Protein AF-T1L611-F1 (afdb_monomer_lite)

Structure (mmCIF, N/CA/C/O backbone):
data_AF-T1L611-F1
#
_entry.id   AF-T1L611-F1
#
loop_
_atom_site.group_PDB
_atom_site.id
_atom_site.type_symbol
_atom_site.label_atom_id
_atom_site.label_alt_id
_atom_site.label_comp_id
_atom_site.label_asym_id
_atom_site.label_entity_id
_atom_site.label_seq_id
_atom_site.pdbx_PDB_ins_code
_atom_site.Cartn_x
_atom_site.Cartn_y
_atom_site.Cartn_z
_atom_site.occupancy
_atom_site.B_iso_or_equiv
_atom_site.auth_seq_id
_atom_site.auth_comp_id
_atom_site.auth_asym_id
_atom_site.auth_atom_id
_atom_site.pdbx_PDB_model_num
ATOM 1 N N . MET A 1 1 ? -2.482 -13.312 30.978 1.00 55.44 1 MET A N 1
ATOM 2 C CA . MET A 1 1 ? -3.336 -12.129 30.716 1.00 55.44 1 MET A CA 1
ATOM 3 C C . MET A 1 1 ? -2.518 -10.868 30.400 1.00 55.44 1 MET A C 1
ATOM 5 O O . MET A 1 1 ? -2.995 -10.053 29.625 1.00 55.44 1 MET A O 1
ATOM 9 N N . GLU A 1 2 ? -1.284 -10.720 30.909 1.00 58.09 2 GLU A N 1
ATOM 10 C CA . GLU A 1 2 ? -0.402 -9.582 30.565 1.00 58.09 2 GLU A CA 1
ATOM 11 C C . GLU A 1 2 ? 0.248 -9.664 29.174 1.00 58.09 2 GLU A C 1
ATOM 13 O O . GLU A 1 2 ? 0.339 -8.652 28.487 1.00 58.09 2 GLU A O 1
ATOM 18 N N . SER A 1 3 ? 0.615 -10.866 28.717 1.00 65.62 3 SER A N 1
ATOM 19 C CA . SER A 1 3 ? 1.220 -11.079 27.390 1.00 65.62 3 SER A CA 1
ATOM 20 C C . SER A 1 3 ? 0.345 -10.549 26.240 1.00 65.62 3 SER A C 1
ATOM 22 O O . SER A 1 3 ? 0.853 -9.866 25.355 1.00 65.62 3 SER A O 1
ATOM 24 N N . ASN A 1 4 ? -0.980 -10.732 26.312 1.00 69.06 4 ASN A N 1
ATOM 25 C CA . ASN A 1 4 ? -1.902 -10.209 25.297 1.00 69.06 4 ASN A CA 1
ATOM 26 C C . ASN A 1 4 ? -1.992 -8.676 25.316 1.00 69.06 4 ASN A C 1
ATOM 28 O O . ASN A 1 4 ? -2.135 -8.063 24.265 1.00 69.06 4 ASN A O 1
ATOM 32 N N . LYS A 1 5 ? -1.896 -8.036 26.492 1.00 67.75 5 LYS A N 1
ATOM 33 C CA . LYS A 1 5 ? -1.923 -6.566 26.591 1.00 67.75 5 LYS A CA 1
ATOM 34 C C . LYS A 1 5 ? -0.657 -5.941 26.005 1.00 67.75 5 LYS A C 1
ATOM 36 O O . LYS A 1 5 ? -0.756 -4.927 25.321 1.00 67.75 5 LYS A O 1
ATOM 41 N N . ALA A 1 6 ? 0.504 -6.553 26.245 1.00 70.19 6 ALA A N 1
ATOM 42 C CA . ALA A 1 6 ? 1.767 -6.114 25.656 1.00 70.19 6 ALA A CA 1
ATOM 43 C C . ALA A 1 6 ? 1.735 -6.233 24.123 1.00 70.19 6 ALA A C 1
ATOM 45 O O . ALA A 1 6 ? 1.995 -5.254 23.431 1.00 70.19 6 ALA A O 1
ATOM 46 N N . GLN A 1 7 ? 1.283 -7.379 23.606 1.00 78.31 7 GLN A N 1
ATOM 47 C CA . GLN A 1 7 ? 1.170 -7.621 22.166 1.00 78.31 7 GLN A CA 1
ATOM 48 C C . GLN A 1 7 ? 0.209 -6.643 21.473 1.00 78.31 7 GLN A C 1
ATOM 50 O O . GLN A 1 7 ? 0.523 -6.120 20.407 1.00 78.31 7 GLN A O 1
ATOM 55 N N . ILE A 1 8 ? -0.943 -6.349 22.086 1.00 80.19 8 ILE A N 1
ATOM 56 C CA . ILE A 1 8 ? -1.899 -5.362 21.559 1.00 80.19 8 ILE A CA 1
ATOM 57 C C . ILE A 1 8 ? -1.283 -3.956 21.538 1.00 80.19 8 ILE A C 1
ATOM 59 O O . ILE A 1 8 ? -1.440 -3.226 20.562 1.00 80.19 8 ILE A O 1
ATOM 63 N N . ASN A 1 9 ? -0.556 -3.575 22.590 1.00 83.88 9 ASN A N 1
ATOM 64 C CA . ASN A 1 9 ? 0.114 -2.277 22.649 1.00 83.88 9 ASN A CA 1
ATOM 65 C C . ASN A 1 9 ? 1.194 -2.140 21.563 1.00 83.88 9 ASN A C 1
ATOM 67 O O . ASN A 1 9 ? 1.316 -1.088 20.941 1.00 83.88 9 ASN A O 1
ATOM 71 N N . ASP A 1 10 ? 1.950 -3.204 21.296 1.00 86.62 10 ASP A N 1
ATOM 72 C CA . ASP A 1 10 ? 2.977 -3.198 20.251 1.00 86.62 10 ASP A CA 1
ATOM 73 C C . ASP A 1 10 ? 2.370 -3.065 18.847 1.00 86.62 10 ASP A C 1
ATOM 75 O O . ASP A 1 10 ? 2.890 -2.305 18.029 1.00 86.62 10 ASP A O 1
ATOM 79 N N . VAL A 1 11 ? 1.219 -3.702 18.596 1.00 87.38 11 VAL A N 1
ATOM 80 C CA . VAL A 1 11 ? 0.444 -3.526 17.355 1.00 87.38 11 VAL A CA 1
ATOM 81 C C . VAL A 1 11 ? 0.001 -2.072 17.187 1.00 87.38 11 VAL A C 1
ATOM 83 O O . VAL A 1 11 ? 0.229 -1.487 16.130 1.00 87.38 11 VAL A O 1
ATOM 86 N N . TYR A 1 12 ? -0.567 -1.449 18.224 1.00 88.94 12 TYR A N 1
ATOM 87 C CA . TYR A 1 12 ? -0.990 -0.047 18.138 1.00 88.94 12 TYR A CA 1
ATOM 88 C C . TYR A 1 12 ? 0.182 0.927 17.972 1.00 88.94 12 TYR A C 1
ATOM 90 O O . TYR A 1 12 ? 0.054 1.912 17.248 1.00 88.94 12 TYR A O 1
ATOM 98 N N . LYS A 1 13 ? 1.342 0.648 18.579 1.00 88.94 13 LYS A N 1
ATOM 99 C CA . LYS A 1 13 ? 2.560 1.445 18.361 1.00 88.94 13 LYS A CA 1
ATOM 100 C C . LYS A 1 13 ? 3.070 1.336 16.931 1.00 88.94 13 LYS A C 1
ATOM 102 O O . LYS A 1 13 ? 3.464 2.345 16.356 1.00 88.94 13 LYS A O 1
ATOM 107 N N . ALA A 1 14 ? 3.097 0.130 16.368 1.00 86.00 14 ALA A N 1
ATOM 108 C CA . ALA A 1 14 ? 3.488 -0.071 14.977 1.00 86.00 14 ALA A CA 1
ATOM 109 C C . ALA A 1 14 ? 2.505 0.630 14.029 1.00 86.00 14 ALA A C 1
ATOM 111 O O . ALA A 1 14 ? 2.936 1.358 13.142 1.00 86.00 14 ALA A O 1
ATOM 112 N N . TYR A 1 15 ? 1.204 0.521 14.296 1.00 89.31 15 TYR A N 1
ATOM 113 C CA . TYR A 1 15 ? 0.165 1.233 13.558 1.00 89.31 15 TYR A CA 1
ATOM 114 C C . TYR A 1 15 ? 0.375 2.753 13.595 1.00 89.31 15 TYR A C 1
ATOM 116 O O . TYR A 1 15 ? 0.421 3.382 12.542 1.00 89.31 15 TYR A O 1
ATOM 124 N N . ALA A 1 16 ? 0.588 3.330 14.782 1.00 87.12 16 ALA A N 1
ATOM 125 C CA . ALA A 1 16 ? 0.853 4.760 14.928 1.00 87.12 16 ALA A CA 1
ATOM 126 C C . ALA A 1 16 ? 2.086 5.199 14.120 1.00 87.12 16 ALA A C 1
ATOM 128 O O . ALA A 1 16 ? 2.018 6.172 13.380 1.00 87.12 16 ALA A O 1
ATOM 129 N N . ARG A 1 17 ? 3.183 4.430 14.176 1.00 88.25 17 ARG A N 1
ATOM 130 C CA . ARG A 1 17 ? 4.403 4.716 13.400 1.00 88.25 17 ARG A CA 1
ATOM 131 C C . ARG A 1 17 ? 4.174 4.690 11.889 1.00 88.25 17 ARG A C 1
ATOM 133 O O . ARG A 1 17 ? 4.740 5.524 11.185 1.00 88.25 17 ARG A O 1
ATOM 140 N N . ILE A 1 18 ? 3.383 3.738 11.393 1.00 87.25 18 ILE A N 1
ATOM 141 C CA . ILE A 1 18 ? 3.050 3.648 9.966 1.00 87.25 18 ILE A CA 1
ATOM 142 C C . ILE A 1 18 ? 2.220 4.871 9.555 1.00 87.25 18 ILE A C 1
ATOM 144 O O . ILE A 1 18 ? 2.552 5.531 8.572 1.00 87.25 18 ILE A O 1
ATOM 148 N N . VAL A 1 19 ? 1.191 5.219 10.334 1.00 86.94 19 VAL A N 1
ATOM 149 C CA . VAL A 1 19 ? 0.340 6.391 10.068 1.00 86.94 19 VAL A CA 1
ATOM 150 C C . VAL A 1 19 ? 1.141 7.695 10.101 1.00 86.94 19 VAL A C 1
ATOM 152 O O . VAL A 1 19 ? 0.992 8.518 9.197 1.00 86.94 19 VAL A O 1
ATOM 155 N N . ASP A 1 20 ? 2.030 7.870 11.080 1.00 86.25 20 ASP A N 1
ATOM 156 C CA . ASP A 1 20 ? 2.917 9.038 11.162 1.00 86.25 20 ASP A CA 1
ATOM 157 C C . ASP A 1 20 ? 3.825 9.128 9.926 1.00 86.25 20 ASP A C 1
ATOM 159 O O . ASP A 1 20 ? 3.963 10.191 9.319 1.00 86.25 20 ASP A O 1
ATOM 163 N N . SER A 1 21 ? 4.397 7.997 9.500 1.00 83.25 21 SER A N 1
ATOM 164 C CA . SER A 1 21 ? 5.255 7.933 8.310 1.00 83.25 21 SER A CA 1
ATOM 165 C C . SER A 1 21 ? 4.487 8.310 7.040 1.00 83.25 21 SER A C 1
ATOM 167 O O . SER A 1 21 ? 4.987 9.077 6.218 1.00 83.25 21 SER A O 1
ATOM 169 N N . MET A 1 22 ? 3.248 7.831 6.895 1.00 83.19 22 MET A N 1
ATOM 170 C CA . MET A 1 22 ? 2.365 8.224 5.795 1.00 83.19 22 MET A CA 1
ATOM 171 C C . MET A 1 22 ? 2.063 9.726 5.801 1.00 83.19 22 MET A C 1
ATOM 173 O O . MET A 1 22 ? 2.085 10.366 4.748 1.00 83.19 22 MET A O 1
ATOM 177 N N . PHE A 1 23 ? 1.793 10.301 6.975 1.00 84.12 23 PHE A N 1
ATOM 178 C CA . PHE A 1 23 ? 1.518 11.730 7.106 1.00 84.12 23 PHE A CA 1
ATOM 179 C C . PHE A 1 23 ? 2.724 12.586 6.703 1.00 84.12 23 PHE A C 1
ATOM 181 O O . PHE A 1 23 ? 2.567 13.570 5.973 1.00 84.12 23 PHE A O 1
ATOM 188 N N . GLU A 1 24 ? 3.932 12.192 7.111 1.00 82.00 24 GLU A N 1
ATOM 189 C CA . GLU A 1 24 ? 5.160 12.879 6.705 1.00 82.00 24 GLU A CA 1
ATOM 190 C C . GLU A 1 24 ? 5.400 12.775 5.193 1.00 82.00 24 GLU A C 1
ATOM 192 O O . GLU A 1 24 ? 5.671 13.794 4.554 1.00 82.00 24 GLU A O 1
ATOM 197 N N . VAL A 1 25 ? 5.206 11.596 4.587 1.00 75.31 25 VAL A N 1
ATOM 198 C CA . VAL A 1 25 ? 5.301 11.429 3.124 1.00 75.31 25 VAL A CA 1
ATOM 199 C C . VAL A 1 25 ? 4.313 12.349 2.404 1.00 75.31 25 VAL A C 1
ATOM 201 O O . VAL A 1 25 ? 4.712 13.101 1.517 1.00 75.31 25 VAL A O 1
ATOM 204 N N . TYR A 1 26 ? 3.044 12.371 2.819 1.00 79.94 26 TYR A N 1
ATOM 205 C CA . TYR A 1 26 ? 2.032 13.263 2.242 1.00 79.94 26 TYR A CA 1
ATOM 206 C C . TYR A 1 26 ? 2.418 14.737 2.324 1.00 79.94 26 TYR A C 1
ATOM 208 O O . TYR A 1 26 ? 2.268 15.494 1.361 1.00 79.94 26 TYR A O 1
ATOM 216 N N . LYS A 1 27 ? 2.912 15.159 3.490 1.00 79.94 27 LYS A N 1
ATOM 217 C CA . LYS A 1 27 ? 3.331 16.536 3.732 1.00 79.94 27 LYS A CA 1
ATOM 218 C C . LYS A 1 27 ? 4.497 16.918 2.828 1.00 79.94 27 LYS A C 1
ATOM 220 O O . LYS A 1 27 ? 4.446 17.982 2.213 1.00 79.94 27 LYS A O 1
ATOM 225 N N . VAL A 1 28 ? 5.504 16.052 2.705 1.00 75.19 28 VAL A N 1
ATOM 226 C CA . VAL A 1 28 ? 6.629 16.251 1.781 1.00 75.19 28 VAL A CA 1
ATOM 227 C C . VAL A 1 28 ? 6.119 16.378 0.348 1.00 75.19 28 VAL A C 1
ATOM 229 O O . VAL A 1 28 ? 6.429 17.374 -0.301 1.00 75.19 28 VAL A O 1
ATOM 232 N N . GLN A 1 29 ? 5.274 15.451 -0.113 1.00 71.69 29 GLN A N 1
ATOM 233 C CA . GLN A 1 29 ? 4.718 15.465 -1.471 1.00 71.69 29 GLN A CA 1
ATOM 234 C C . GLN A 1 29 ? 3.936 16.750 -1.778 1.00 71.69 29 GLN A C 1
ATOM 236 O O . GLN A 1 29 ? 4.088 17.341 -2.849 1.00 71.69 29 GLN A O 1
ATOM 241 N N . LYS A 1 30 ? 3.132 17.239 -0.825 1.00 71.88 30 LYS A N 1
ATOM 242 C CA . LYS A 1 30 ? 2.413 18.513 -0.972 1.00 71.88 30 LYS A CA 1
ATOM 243 C C . LYS A 1 30 ? 3.331 19.728 -1.024 1.00 71.88 30 LYS A C 1
ATOM 245 O O . LYS A 1 30 ? 3.042 20.659 -1.770 1.00 71.88 30 LYS A O 1
ATOM 250 N N . VAL A 1 31 ? 4.389 19.748 -0.214 1.00 69.81 31 VAL A N 1
ATOM 251 C CA . VAL A 1 31 ? 5.331 20.876 -0.151 1.00 69.81 31 VAL A CA 1
ATOM 252 C C . VAL A 1 31 ? 6.197 20.942 -1.406 1.00 69.81 31 VAL A C 1
ATOM 254 O O . VAL A 1 31 ? 6.466 22.033 -1.901 1.00 69.81 31 VAL A O 1
ATOM 257 N N . THR A 1 32 ? 6.632 19.795 -1.927 1.00 63.25 32 THR A N 1
ATOM 258 C CA . THR A 1 32 ? 7.536 19.740 -3.083 1.00 63.25 32 THR A CA 1
ATOM 259 C C . THR A 1 32 ? 6.795 19.709 -4.418 1.00 63.25 32 THR A C 1
ATOM 261 O O . THR A 1 32 ? 7.398 20.006 -5.445 1.00 63.25 32 THR A O 1
ATOM 264 N N . GLY A 1 33 ? 5.503 19.359 -4.431 1.00 57.97 33 GLY A N 1
ATOM 265 C CA . GLY A 1 33 ? 4.776 19.063 -5.668 1.00 57.97 33 GLY A CA 1
ATOM 266 C C . GLY A 1 33 ? 5.296 17.806 -6.379 1.00 57.97 33 GLY A C 1
ATOM 267 O O . GLY A 1 3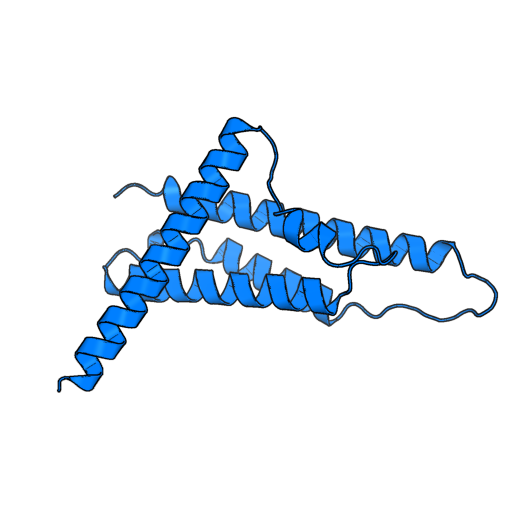3 ? 4.965 17.589 -7.543 1.00 57.97 33 GLY A O 1
ATOM 268 N N . VAL A 1 34 ? 6.121 16.997 -5.702 1.00 54.16 34 VAL A N 1
ATOM 269 C CA . VAL A 1 34 ? 6.769 15.794 -6.236 1.00 54.16 34 VAL A CA 1
ATOM 270 C C . VAL A 1 34 ? 6.171 14.575 -5.534 1.00 54.16 34 VAL A C 1
ATOM 272 O O . VAL A 1 34 ? 6.211 14.505 -4.308 1.00 54.16 34 VAL A O 1
ATOM 275 N N . GLY A 1 35 ? 5.634 13.616 -6.297 1.00 52.94 35 GLY A N 1
ATOM 276 C CA . GLY A 1 35 ? 5.318 12.271 -5.799 1.00 52.94 35 GLY A CA 1
ATOM 277 C C . GLY A 1 35 ? 6.611 11.618 -5.317 1.00 52.94 35 GLY A C 1
ATOM 278 O O . GLY A 1 35 ? 7.542 11.414 -6.094 1.00 52.94 35 GLY A O 1
ATOM 279 N N . TYR A 1 36 ? 6.760 11.484 -4.002 1.00 52.66 36 TYR A N 1
ATOM 280 C CA . TYR A 1 36 ? 8.040 11.158 -3.391 1.00 52.66 36 TYR A CA 1
ATOM 281 C C . TYR A 1 36 ? 8.140 9.650 -3.185 1.00 52.66 36 TYR A C 1
ATOM 283 O O . TYR A 1 36 ? 7.713 9.134 -2.152 1.00 52.66 36 TYR A O 1
ATOM 291 N N . ILE A 1 37 ? 8.794 8.976 -4.132 1.00 51.69 37 ILE A N 1
ATOM 292 C CA . ILE A 1 37 ? 9.566 7.772 -3.828 1.00 51.69 37 ILE A CA 1
ATOM 293 C C . ILE A 1 37 ? 10.801 8.244 -3.068 1.00 51.69 37 ILE A C 1
ATOM 295 O O . ILE A 1 37 ? 11.552 9.086 -3.560 1.00 51.69 37 ILE A O 1
ATOM 299 N N . ASN A 1 38 ? 11.017 7.701 -1.871 1.00 42.09 38 ASN A N 1
ATOM 300 C CA . ASN A 1 38 ? 12.230 7.945 -1.110 1.00 42.09 38 ASN A CA 1
ATOM 301 C C . ASN A 1 38 ? 13.461 7.510 -1.923 1.00 42.09 38 ASN A C 1
ATOM 303 O O . ASN A 1 38 ? 13.798 6.327 -2.006 1.00 42.09 38 ASN A O 1
ATOM 307 N N . THR A 1 39 ? 14.135 8.489 -2.527 1.00 43.09 39 THR A N 1
ATOM 308 C CA . THR A 1 39 ? 15.353 8.298 -3.313 1.00 43.09 39 THR A CA 1
ATOM 309 C C . THR A 1 39 ? 16.534 7.808 -2.487 1.00 43.09 39 THR A C 1
ATOM 311 O O . THR A 1 39 ? 17.515 7.359 -3.072 1.00 43.09 39 THR A O 1
ATOM 314 N N . ASP A 1 40 ? 16.457 7.818 -1.154 1.0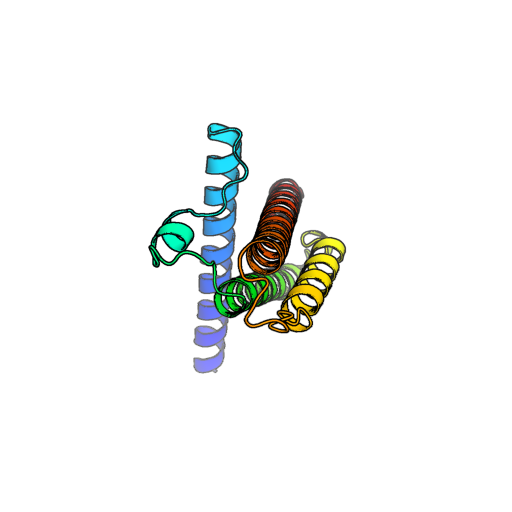0 36.72 40 ASP A N 1
ATOM 315 C CA . ASP A 1 40 ? 17.516 7.239 -0.328 1.00 36.72 40 ASP A CA 1
ATOM 316 C C . ASP A 1 40 ? 17.575 5.714 -0.469 1.00 36.72 40 ASP A C 1
ATOM 318 O O . ASP A 1 40 ? 18.663 5.162 -0.361 1.00 36.72 40 ASP A O 1
ATOM 322 N N . TYR A 1 41 ? 16.470 5.042 -0.832 1.00 39.88 41 TYR A N 1
ATOM 323 C CA . TYR A 1 41 ? 16.494 3.638 -1.279 1.00 39.88 41 TYR A CA 1
ATOM 324 C C . TYR A 1 41 ? 16.956 3.485 -2.737 1.00 39.88 41 TYR A C 1
ATOM 326 O O . TYR A 1 41 ? 17.588 2.487 -3.074 1.00 39.88 41 TYR A O 1
ATOM 334 N N . LEU A 1 42 ? 16.716 4.488 -3.591 1.00 41.31 42 LEU A N 1
ATOM 335 C CA . LEU A 1 42 ? 17.231 4.526 -4.971 1.00 41.31 42 LEU A CA 1
ATOM 336 C C . LEU A 1 42 ? 18.755 4.755 -5.020 1.00 41.31 42 LEU A C 1
ATOM 338 O O . LEU A 1 42 ? 19.398 4.387 -6.000 1.00 41.31 42 LEU A O 1
ATOM 342 N N . ASN A 1 43 ? 19.340 5.316 -3.957 1.00 34.53 43 ASN A N 1
ATOM 343 C CA . ASN A 1 43 ? 20.778 5.557 -3.827 1.00 34.53 43 ASN A CA 1
ATOM 344 C C . ASN A 1 43 ? 21.559 4.407 -3.165 1.00 34.53 43 ASN A C 1
ATOM 346 O O . ASN A 1 43 ? 22.789 4.472 -3.137 1.00 34.53 43 ASN A O 1
ATOM 350 N N . VAL A 1 44 ? 20.910 3.348 -2.650 1.00 37.34 44 VAL A N 1
ATOM 351 C CA . VAL A 1 44 ? 21.633 2.255 -1.958 1.00 37.34 44 VAL A CA 1
ATOM 352 C C . VAL A 1 44 ? 22.481 1.419 -2.915 1.00 37.34 44 VAL A C 1
ATOM 354 O O . VAL A 1 44 ? 23.455 0.808 -2.488 1.00 37.34 44 VAL A O 1
ATOM 357 N N . ASN A 1 45 ? 22.210 1.442 -4.219 1.00 35.50 45 ASN A N 1
ATOM 358 C CA . ASN A 1 45 ? 23.045 0.743 -5.182 1.00 35.50 45 ASN A CA 1
ATOM 359 C C . ASN A 1 45 ? 23.257 1.613 -6.418 1.00 35.50 45 ASN A C 1
ATOM 361 O O . ASN A 1 45 ? 22.397 1.679 -7.288 1.00 35.50 45 ASN A O 1
ATOM 365 N N . GLY A 1 46 ? 24.455 2.190 -6.559 1.00 39.38 46 GLY A N 1
ATOM 366 C CA . GLY A 1 46 ? 24.986 2.704 -7.831 1.00 39.38 46 GLY A CA 1
ATOM 367 C C . GLY A 1 46 ? 25.197 1.602 -8.885 1.00 39.38 46 GLY A C 1
ATOM 368 O O . GLY A 1 46 ? 26.220 1.577 -9.562 1.00 39.38 46 GLY A O 1
ATOM 369 N N . ARG A 1 47 ? 24.269 0.642 -8.972 1.00 45.19 47 ARG A N 1
ATOM 370 C CA . ARG A 1 47 ? 24.205 -0.428 -9.963 1.00 45.19 47 ARG A CA 1
ATOM 371 C C . ARG A 1 47 ? 23.245 0.008 -11.062 1.00 45.19 47 ARG A C 1
ATOM 373 O O . ARG A 1 47 ? 22.143 0.465 -10.786 1.00 45.19 47 ARG A O 1
ATOM 380 N N . ASP A 1 48 ? 23.642 -0.214 -12.307 1.00 45.09 48 ASP A N 1
ATOM 381 C CA . ASP A 1 48 ? 22.925 0.154 -13.537 1.00 45.09 48 ASP A CA 1
ATOM 382 C C . ASP A 1 48 ? 21.528 -0.487 -13.739 1.00 45.09 48 ASP A C 1
ATOM 384 O O . ASP A 1 48 ? 20.943 -0.391 -14.822 1.00 45.09 48 ASP A O 1
ATOM 388 N N . SER A 1 49 ? 20.956 -1.129 -12.719 1.00 49.34 49 SER A N 1
ATOM 389 C CA . SER A 1 49 ? 19.632 -1.746 -12.761 1.00 49.34 49 SER A CA 1
ATOM 390 C C . SER A 1 49 ? 19.023 -1.819 -11.361 1.00 49.34 49 SER A C 1
ATOM 392 O O . SER A 1 49 ? 19.607 -2.450 -10.478 1.00 49.34 49 SER A O 1
ATOM 394 N N . PHE A 1 50 ? 17.831 -1.246 -11.182 1.00 56.62 50 PHE A N 1
ATOM 395 C CA . PHE A 1 50 ? 16.998 -1.493 -10.005 1.00 56.62 50 PHE A CA 1
ATOM 396 C C . PHE A 1 50 ? 16.637 -2.991 -9.963 1.00 56.62 50 PHE A C 1
ATOM 398 O O . PHE A 1 50 ? 16.071 -3.493 -10.943 1.00 56.62 50 PHE A O 1
ATOM 405 N N . PRO A 1 51 ? 16.993 -3.759 -8.918 1.00 71.50 51 PRO A N 1
ATOM 406 C CA . PRO A 1 51 ? 16.705 -5.187 -8.894 1.00 71.50 51 PRO A CA 1
ATOM 407 C C . PRO A 1 51 ? 15.200 -5.398 -8.718 1.00 71.50 51 PRO A C 1
ATOM 409 O O . PRO A 1 51 ? 14.608 -4.905 -7.763 1.00 71.50 51 PRO A O 1
ATOM 412 N N . ARG A 1 52 ? 14.571 -6.182 -9.604 1.00 77.75 52 ARG A N 1
ATOM 413 C CA . ARG A 1 52 ? 13.159 -6.613 -9.489 1.00 77.75 52 ARG A CA 1
ATOM 414 C C . ARG A 1 52 ? 12.815 -7.100 -8.074 1.00 77.75 52 ARG A C 1
ATOM 416 O O . ARG A 1 52 ? 11.714 -6.877 -7.598 1.00 77.75 52 ARG A O 1
ATOM 423 N N . GLU A 1 53 ? 13.757 -7.767 -7.413 1.00 78.69 53 GLU A N 1
ATOM 424 C CA . GLU A 1 53 ? 13.626 -8.259 -6.037 1.00 78.69 53 GLU A CA 1
ATOM 425 C C . GLU A 1 53 ? 13.450 -7.138 -5.007 1.00 78.69 53 GLU A C 1
ATOM 427 O O . GLU A 1 53 ? 12.636 -7.282 -4.100 1.00 78.69 53 GLU A O 1
ATOM 432 N N . GLU A 1 54 ? 14.157 -6.017 -5.165 1.00 77.12 54 GLU A N 1
ATOM 433 C CA . GLU A 1 54 ? 13.998 -4.845 -4.298 1.00 77.12 54 GLU A CA 1
ATOM 434 C C . GLU A 1 54 ? 12.631 -4.191 -4.533 1.00 77.12 54 GLU A C 1
ATOM 436 O O . GLU A 1 54 ? 11.911 -3.927 -3.571 1.00 77.12 54 GLU A O 1
ATOM 441 N N . LEU A 1 55 ? 12.217 -4.034 -5.801 1.00 79.06 55 LEU A N 1
ATOM 442 C CA . LEU A 1 55 ? 10.874 -3.545 -6.138 1.00 79.06 55 LEU A CA 1
ATOM 443 C C . LEU A 1 55 ? 9.783 -4.423 -5.522 1.00 79.06 55 LEU A C 1
ATOM 445 O O . LEU A 1 55 ? 8.839 -3.928 -4.911 1.00 79.06 55 LEU A O 1
ATOM 449 N N . GLN A 1 56 ? 9.929 -5.735 -5.681 1.00 85.56 56 GLN A N 1
ATOM 450 C CA . GLN A 1 56 ? 8.998 -6.722 -5.161 1.00 85.56 56 GLN A CA 1
ATOM 451 C C . GLN A 1 56 ? 8.888 -6.623 -3.636 1.00 85.56 56 GLN A C 1
ATOM 453 O O . GLN A 1 56 ? 7.781 -6.551 -3.108 1.00 85.56 56 GLN A O 1
ATOM 458 N N . ALA A 1 57 ? 10.027 -6.571 -2.938 1.00 83.69 57 ALA A N 1
ATOM 459 C CA . ALA A 1 57 ? 10.065 -6.448 -1.486 1.00 83.69 57 ALA A CA 1
ATOM 460 C C . ALA A 1 57 ? 9.417 -5.142 -1.003 1.00 83.69 57 ALA A C 1
ATOM 462 O O . ALA A 1 57 ? 8.701 -5.155 -0.003 1.00 83.69 57 ALA A O 1
ATOM 463 N N . MET A 1 58 ? 9.617 -4.035 -1.726 1.00 84.00 58 MET A N 1
ATOM 464 C CA . MET A 1 58 ? 8.959 -2.763 -1.423 1.00 84.00 58 MET A CA 1
ATOM 465 C C . MET A 1 58 ? 7.440 -2.859 -1.561 1.00 84.00 58 MET A C 1
ATOM 467 O O . MET A 1 58 ? 6.724 -2.471 -0.639 1.00 84.00 58 MET A O 1
ATOM 471 N N . ILE A 1 59 ? 6.939 -3.385 -2.685 1.00 87.31 59 ILE A N 1
ATOM 472 C CA . ILE A 1 59 ? 5.492 -3.524 -2.907 1.00 87.31 59 ILE A CA 1
ATOM 473 C C . ILE A 1 59 ? 4.877 -4.409 -1.815 1.00 87.31 59 ILE A C 1
ATOM 475 O O . ILE A 1 59 ? 3.860 -4.042 -1.227 1.00 87.31 59 ILE A O 1
ATOM 479 N N . ASP A 1 60 ? 5.511 -5.542 -1.503 1.00 87.88 60 ASP A N 1
ATOM 480 C CA . ASP A 1 60 ? 5.012 -6.483 -0.498 1.00 87.88 60 ASP A CA 1
ATOM 481 C C . ASP A 1 60 ? 5.019 -5.875 0.919 1.00 87.88 60 ASP A C 1
ATOM 483 O O . ASP A 1 60 ? 4.066 -6.080 1.675 1.00 87.88 60 ASP A O 1
ATOM 487 N N . ALA A 1 61 ? 6.036 -5.075 1.268 1.00 87.31 61 ALA A N 1
ATOM 488 C CA . ALA A 1 61 ? 6.085 -4.348 2.538 1.00 87.31 61 ALA A CA 1
ATOM 489 C C . ALA A 1 61 ? 4.939 -3.330 2.658 1.00 87.31 61 ALA A C 1
ATOM 491 O O . ALA A 1 61 ? 4.216 -3.339 3.654 1.00 87.31 61 ALA A O 1
ATOM 492 N N . TYR A 1 62 ? 4.709 -2.520 1.619 1.00 86.94 62 TYR A N 1
ATOM 493 C CA . TYR A 1 62 ? 3.612 -1.548 1.616 1.00 86.94 62 TYR A CA 1
ATOM 494 C C . TYR A 1 62 ? 2.233 -2.210 1.692 1.00 86.94 62 TYR A C 1
ATOM 496 O O . TYR A 1 62 ? 1.363 -1.723 2.413 1.00 86.94 62 TYR A O 1
ATOM 504 N N . ILE A 1 63 ? 2.021 -3.332 0.993 1.00 90.00 63 ILE A N 1
ATOM 505 C CA . ILE A 1 63 ? 0.779 -4.110 1.124 1.00 90.00 63 ILE A CA 1
ATOM 506 C C . ILE A 1 63 ? 0.585 -4.543 2.582 1.00 90.00 63 ILE A C 1
ATOM 508 O O . ILE A 1 63 ? -0.505 -4.370 3.129 1.00 90.00 63 ILE A O 1
ATOM 512 N N . GLY A 1 64 ? 1.639 -5.061 3.221 1.00 88.69 64 GLY A N 1
ATOM 513 C CA . GLY A 1 64 ? 1.604 -5.474 4.624 1.00 88.69 64 GLY A CA 1
ATOM 514 C C . GLY A 1 64 ? 1.235 -4.334 5.577 1.00 88.69 64 GLY A C 1
ATOM 515 O O . GLY A 1 64 ? 0.357 -4.508 6.428 1.00 88.69 64 GLY A O 1
ATOM 516 N N . ASP A 1 65 ? 1.845 -3.162 5.399 1.00 89.38 65 ASP A N 1
ATOM 517 C CA . ASP A 1 65 ? 1.563 -1.972 6.207 1.00 89.38 65 ASP A CA 1
ATOM 518 C C . ASP A 1 65 ? 0.105 -1.513 6.049 1.00 89.38 65 ASP A C 1
ATOM 520 O O . ASP A 1 65 ? -0.588 -1.282 7.044 1.00 89.38 65 ASP A O 1
ATOM 524 N N . ILE A 1 66 ? -0.414 -1.454 4.818 1.00 89.56 66 ILE A N 1
ATOM 525 C CA . ILE A 1 66 ? -1.805 -1.047 4.559 1.00 89.56 66 ILE A CA 1
ATOM 526 C C . ILE A 1 66 ? -2.800 -2.064 5.134 1.00 89.56 66 ILE A C 1
ATOM 528 O O . ILE A 1 66 ? -3.809 -1.686 5.735 1.00 89.56 66 ILE A O 1
ATOM 532 N N . GLU A 1 67 ? -2.526 -3.363 5.009 1.00 91.75 67 GLU A N 1
ATOM 533 C CA . GLU A 1 67 ? -3.362 -4.404 5.618 1.00 91.75 67 GLU A CA 1
ATOM 534 C C . GLU A 1 67 ? -3.337 -4.344 7.153 1.00 91.75 67 GLU A C 1
ATOM 536 O O . GLU A 1 67 ? -4.347 -4.630 7.807 1.00 91.75 67 GLU A O 1
ATOM 541 N N . MET A 1 68 ? -2.208 -3.950 7.748 1.00 90.56 68 MET A N 1
ATOM 542 C CA . MET A 1 68 ? -2.113 -3.707 9.185 1.00 90.56 68 MET A CA 1
ATOM 543 C C . MET A 1 68 ? -2.966 -2.506 9.606 1.00 90.56 68 MET A C 1
ATOM 545 O O . MET A 1 68 ? -3.758 -2.633 10.544 1.00 90.56 68 MET A O 1
ATOM 549 N N . ILE A 1 69 ? -2.868 -1.383 8.887 1.00 90.69 69 ILE A N 1
ATOM 550 C CA . ILE A 1 69 ? -3.741 -0.215 9.083 1.00 90.69 69 ILE A CA 1
ATOM 551 C C . ILE A 1 69 ? -5.205 -0.644 9.009 1.00 90.69 69 ILE A C 1
ATOM 553 O O . ILE A 1 69 ? -5.968 -0.363 9.931 1.00 90.69 69 ILE A O 1
ATOM 557 N N . ARG A 1 70 ? -5.590 -1.402 7.973 1.00 91.81 70 ARG A N 1
ATOM 558 C CA . ARG A 1 70 ? -6.960 -1.909 7.799 1.00 91.81 70 ARG A CA 1
ATOM 559 C C . ARG A 1 70 ? -7.449 -2.669 9.025 1.00 91.81 70 ARG A C 1
ATOM 561 O O . ARG A 1 70 ? -8.555 -2.414 9.494 1.00 91.81 70 ARG A O 1
ATOM 568 N N . LYS A 1 71 ? -6.651 -3.604 9.547 1.00 91.12 71 LYS A N 1
ATOM 569 C CA . LYS A 1 71 ? -7.022 -4.397 10.734 1.00 91.12 71 LYS A CA 1
ATOM 570 C C . LYS A 1 71 ? -7.247 -3.508 11.958 1.00 91.12 71 LYS A C 1
ATOM 572 O O . LYS A 1 71 ? -8.209 -3.731 12.699 1.00 91.12 71 LYS A O 1
ATOM 577 N N . CYS A 1 72 ? -6.397 -2.502 12.156 1.00 90.56 72 CYS A N 1
ATOM 578 C CA . CYS A 1 72 ? -6.545 -1.540 13.245 1.00 90.56 72 CYS A CA 1
ATOM 579 C C . CYS A 1 72 ? -7.797 -0.671 13.069 1.00 90.56 72 CYS A C 1
ATOM 581 O O . CYS A 1 72 ? -8.612 -0.608 13.982 1.00 90.56 72 CYS A O 1
ATOM 583 N N . GLU A 1 73 ? -8.011 -0.080 11.894 1.00 91.12 73 GLU A N 1
ATOM 584 C CA . GLU A 1 73 ? -9.177 0.769 11.607 1.00 91.12 73 GLU A CA 1
ATOM 585 C C . GLU A 1 73 ? -10.503 0.012 11.738 1.00 91.12 73 GLU A C 1
ATOM 587 O O . GLU A 1 73 ? -11.453 0.516 12.332 1.00 91.12 73 GLU A O 1
ATOM 592 N N . VAL A 1 74 ? -10.562 -1.242 11.275 1.00 90.12 74 VAL A N 1
ATOM 593 C CA . VAL A 1 74 ? -11.726 -2.121 11.490 1.00 90.12 74 VAL A CA 1
ATOM 594 C C . VAL A 1 74 ? -11.981 -2.330 12.984 1.00 90.12 74 VAL A C 1
ATOM 596 O O . VAL A 1 74 ? -13.125 -2.250 13.426 1.00 90.12 74 VAL A O 1
ATOM 599 N N . SER A 1 75 ? -10.925 -2.555 13.772 1.00 88.25 75 SER A N 1
ATOM 600 C CA . SER A 1 75 ? -11.032 -2.736 15.228 1.00 88.25 75 SER A CA 1
ATOM 601 C C . SER A 1 75 ? -11.476 -1.460 15.953 1.00 88.25 75 SER A C 1
ATOM 603 O O . SER A 1 75 ? -12.083 -1.543 17.019 1.00 88.25 75 SER A O 1
ATOM 605 N N . LEU A 1 76 ? -11.196 -0.292 15.370 1.00 88.19 76 LEU A N 1
ATOM 606 C CA . LEU A 1 76 ? -11.615 1.022 15.863 1.00 88.19 76 LEU A CA 1
ATOM 607 C C . LEU A 1 76 ? -13.011 1.440 15.362 1.00 88.19 76 LEU A C 1
ATOM 609 O O . LEU A 1 76 ? -13.526 2.464 15.800 1.00 88.19 76 LEU A O 1
ATOM 613 N N . GLY A 1 77 ? -13.651 0.64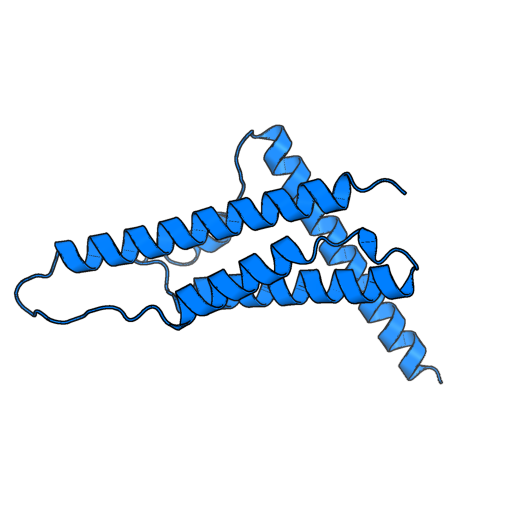9 14.492 1.00 88.94 77 GLY A N 1
ATOM 614 C CA . GLY A 1 77 ? -14.989 0.936 13.961 1.00 88.94 77 GLY A CA 1
ATOM 615 C C . GLY A 1 77 ? -15.003 1.829 12.717 1.00 88.94 77 GLY A C 1
ATOM 616 O O . GLY A 1 77 ? -16.046 2.384 12.377 1.00 88.94 77 GLY A O 1
ATOM 617 N N . HIS A 1 78 ? -13.874 1.950 12.018 1.00 89.44 78 HIS A N 1
ATOM 618 C CA . HIS A 1 78 ? -13.714 2.781 10.823 1.00 89.44 78 HIS A CA 1
ATOM 619 C C . HIS A 1 78 ? -13.271 1.969 9.591 1.00 89.44 78 HIS A C 1
ATOM 621 O O . HIS A 1 78 ? -12.266 2.298 8.956 1.00 89.44 78 HIS A O 1
ATOM 627 N N . PRO A 1 79 ? -13.998 0.900 9.210 1.00 86.19 79 PRO A N 1
ATOM 628 C CA . PRO A 1 79 ? -13.598 0.047 8.094 1.00 86.19 79 PRO A CA 1
ATOM 629 C C . PRO A 1 79 ? -13.466 0.830 6.782 1.00 86.19 79 PRO A C 1
ATOM 631 O O . PRO A 1 79 ? -12.608 0.504 5.977 1.00 86.19 79 PRO A O 1
ATOM 634 N N . ASP A 1 80 ? -14.246 1.882 6.559 1.00 87.19 80 ASP A N 1
ATOM 635 C CA . ASP A 1 80 ? -14.286 2.577 5.266 1.00 87.19 80 ASP A CA 1
ATOM 636 C C . ASP A 1 80 ? -13.118 3.555 5.039 1.00 87.19 80 ASP A C 1
ATOM 638 O O . ASP A 1 80 ? -12.994 4.121 3.956 1.00 87.19 80 ASP A O 1
ATOM 642 N N . ARG A 1 81 ? -12.227 3.743 6.026 1.00 85.56 81 ARG A N 1
ATOM 643 C CA . ARG A 1 81 ? -11.068 4.651 5.897 1.00 85.56 81 ARG A CA 1
ATOM 644 C C . ARG A 1 81 ? -9.971 4.120 4.979 1.00 85.56 81 ARG A C 1
ATOM 646 O O . ARG A 1 81 ? -9.201 4.902 4.432 1.00 85.56 81 ARG A O 1
ATOM 653 N N . VAL A 1 82 ? -9.887 2.801 4.813 1.00 88.12 82 VAL A N 1
ATOM 654 C CA . VAL A 1 82 ? -8.906 2.158 3.932 1.00 88.12 82 VAL A CA 1
ATOM 655 C C . VAL A 1 82 ? -9.590 1.757 2.635 1.00 88.12 82 VAL A C 1
ATOM 657 O O . VAL A 1 82 ? -10.418 0.845 2.634 1.00 88.12 82 VAL A O 1
ATOM 660 N N . ASP A 1 83 ? -9.199 2.399 1.538 1.00 89.00 83 ASP A N 1
ATOM 661 C CA . ASP A 1 83 ? -9.646 2.042 0.194 1.00 89.00 83 ASP A CA 1
ATOM 662 C C . ASP A 1 83 ? -9.012 0.714 -0.254 1.00 89.00 83 ASP A C 1
ATOM 664 O O . ASP A 1 83 ? -7.810 0.624 -0.521 1.00 89.00 83 ASP A O 1
ATOM 668 N N . MET A 1 84 ? -9.835 -0.333 -0.314 1.00 88.94 84 MET A N 1
ATOM 669 C CA . MET A 1 84 ? -9.396 -1.673 -0.700 1.00 88.94 84 MET A CA 1
ATOM 670 C C . MET A 1 84 ? -9.150 -1.813 -2.205 1.00 88.94 84 MET A C 1
ATOM 672 O O . MET A 1 84 ? -8.381 -2.691 -2.592 1.00 88.94 84 MET A O 1
ATOM 676 N N . GLU A 1 85 ? -9.707 -0.934 -3.045 1.00 92.00 85 GLU A N 1
ATOM 677 C CA . GLU A 1 85 ? -9.428 -0.947 -4.485 1.00 92.00 85 GLU A CA 1
ATOM 678 C C . GLU A 1 85 ? -7.946 -0.642 -4.744 1.00 92.00 85 GLU A C 1
ATOM 680 O O . GLU A 1 85 ? -7.300 -1.271 -5.585 1.00 92.00 85 GLU A O 1
ATOM 685 N N . ILE A 1 86 ? -7.361 0.271 -3.962 1.00 88.00 86 ILE A N 1
ATOM 686 C CA . ILE A 1 86 ? -5.929 0.581 -4.048 1.00 88.00 86 ILE A CA 1
ATOM 687 C C . ILE A 1 86 ? -5.078 -0.619 -3.611 1.00 88.00 86 ILE A C 1
ATOM 689 O O . ILE A 1 86 ? -4.070 -0.921 -4.252 1.00 88.00 86 ILE A O 1
ATOM 693 N N . VAL A 1 87 ? -5.499 -1.344 -2.571 1.00 90.25 87 VAL A N 1
ATOM 694 C CA . VAL A 1 87 ? -4.812 -2.564 -2.111 1.00 90.25 87 VAL A CA 1
ATOM 695 C C . VAL A 1 87 ? -4.837 -3.648 -3.187 1.00 90.25 87 VAL A C 1
ATOM 697 O O . VAL A 1 87 ?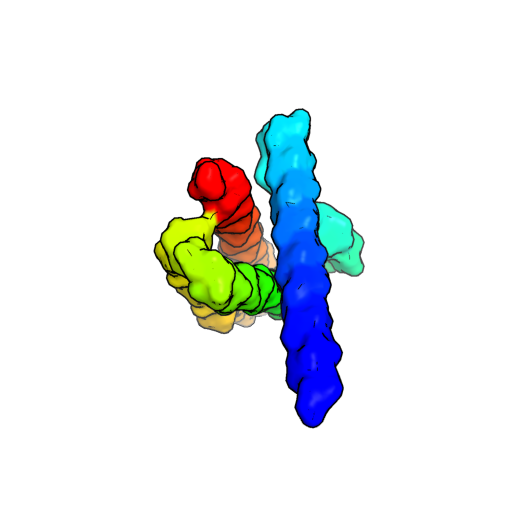 -3.811 -4.280 -3.449 1.00 90.25 87 VAL A O 1
ATOM 700 N N . ASP A 1 88 ? -5.975 -3.842 -3.850 1.00 93.75 88 ASP A N 1
ATOM 701 C CA . ASP A 1 88 ? -6.104 -4.819 -4.934 1.00 93.75 88 ASP A CA 1
ATOM 702 C C . ASP A 1 88 ? -5.227 -4.444 -6.137 1.00 93.75 88 ASP A C 1
ATOM 704 O O . ASP A 1 88 ? -4.554 -5.305 -6.713 1.00 93.75 88 ASP A O 1
ATOM 708 N N . ARG A 1 89 ? -5.135 -3.150 -6.467 1.00 93.88 89 ARG A N 1
ATOM 709 C CA . ARG A 1 89 ? -4.225 -2.645 -7.511 1.00 93.88 89 ARG A CA 1
ATOM 710 C C . ARG A 1 89 ? -2.752 -2.855 -7.149 1.00 93.88 89 ARG A C 1
ATOM 712 O O . ARG A 1 89 ? -1.980 -3.257 -8.017 1.00 93.88 89 ARG A O 1
ATOM 719 N N . LEU A 1 90 ? -2.363 -2.664 -5.885 1.00 91.12 90 LEU A N 1
ATOM 720 C CA . LEU A 1 90 ? -1.007 -2.974 -5.408 1.00 91.12 90 LEU A CA 1
ATOM 721 C C . LEU A 1 90 ? -0.697 -4.475 -5.498 1.00 91.12 90 LEU A C 1
ATOM 723 O O . LEU A 1 90 ? 0.396 -4.853 -5.914 1.00 91.12 90 LEU A O 1
ATOM 727 N N . LYS A 1 91 ? -1.660 -5.342 -5.167 1.00 93.19 91 LYS A N 1
ATOM 728 C CA . LYS A 1 91 ? -1.516 -6.800 -5.322 1.00 93.19 91 LYS A CA 1
ATOM 729 C C . LYS A 1 91 ? -1.384 -7.212 -6.788 1.00 93.19 91 LYS A C 1
ATOM 731 O O . LYS A 1 91 ? -0.570 -8.079 -7.097 1.00 93.19 91 LYS A O 1
ATOM 736 N N . SER A 1 92 ? -2.139 -6.579 -7.689 1.00 93.69 92 SER A N 1
ATOM 737 C CA . SER A 1 92 ? -1.978 -6.778 -9.134 1.00 93.69 92 SER A CA 1
ATOM 738 C C . SER A 1 92 ? -0.577 -6.376 -9.589 1.00 93.69 92 SER A C 1
ATOM 740 O O . SER A 1 92 ? 0.103 -7.178 -10.219 1.00 93.69 92 SER A O 1
ATOM 742 N N . LEU A 1 93 ? -0.109 -5.193 -9.181 1.00 90.12 93 LEU A N 1
ATOM 743 C CA . LEU A 1 93 ? 1.237 -4.712 -9.494 1.00 90.12 93 LEU A CA 1
ATOM 744 C C . LEU A 1 93 ? 2.327 -5.653 -8.955 1.00 90.12 93 LEU A C 1
ATOM 746 O O . LEU A 1 93 ? 3.286 -5.957 -9.658 1.00 90.12 93 LEU A O 1
ATOM 750 N N . SER A 1 94 ? 2.164 -6.157 -7.728 1.00 91.12 94 SER A N 1
ATOM 751 C CA . SER A 1 94 ? 3.052 -7.167 -7.136 1.00 91.12 94 SER A CA 1
ATOM 752 C C . SER A 1 94 ? 3.117 -8.429 -8.004 1.00 91.12 94 SER A C 1
ATOM 754 O O . SER A 1 94 ? 4.201 -8.941 -8.278 1.00 91.12 94 SER A O 1
ATOM 756 N N . ASN A 1 95 ? 1.974 -8.912 -8.500 1.00 90.38 95 ASN A N 1
ATOM 757 C CA . ASN A 1 95 ? 1.938 -10.065 -9.399 1.00 90.38 95 ASN A CA 1
ATOM 758 C C . ASN A 1 95 ? 2.599 -9.772 -10.751 1.00 90.38 95 ASN A C 1
ATOM 760 O O . ASN A 1 95 ? 3.312 -10.635 -11.263 1.00 90.38 95 ASN A O 1
ATOM 764 N N . ASP A 1 96 ? 2.404 -8.578 -11.308 1.00 87.62 96 ASP A N 1
ATOM 765 C CA . ASP A 1 96 ? 3.022 -8.171 -12.573 1.00 87.62 96 ASP A CA 1
ATOM 766 C C . ASP A 1 96 ? 4.550 -8.132 -12.449 1.00 87.62 96 ASP A C 1
ATOM 768 O O . ASP A 1 96 ? 5.253 -8.721 -13.272 1.00 87.62 96 ASP A O 1
ATOM 772 N N . VAL A 1 97 ? 5.074 -7.536 -11.372 1.00 85.69 97 VAL A N 1
ATOM 773 C CA . VAL A 1 97 ? 6.517 -7.505 -11.080 1.00 85.69 97 VAL A CA 1
ATOM 774 C C . VAL A 1 97 ? 7.065 -8.913 -10.845 1.00 85.69 97 VAL A C 1
ATOM 776 O O . VAL A 1 97 ? 8.128 -9.254 -11.368 1.00 85.69 97 VAL A O 1
ATOM 779 N N . ARG A 1 98 ? 6.339 -9.759 -10.107 1.00 85.56 98 ARG A N 1
ATOM 780 C CA . ARG A 1 98 ? 6.748 -11.140 -9.812 1.00 85.56 98 ARG A CA 1
ATOM 781 C C . ARG A 1 98 ? 6.813 -12.016 -11.058 1.00 85.56 98 ARG A C 1
ATOM 783 O O . ARG A 1 98 ? 7.743 -12.809 -11.198 1.00 85.56 98 ARG A O 1
ATOM 790 N N . ASN A 1 99 ? 5.831 -11.874 -11.944 1.00 83.38 99 ASN A N 1
ATOM 791 C CA . ASN A 1 99 ? 5.729 -12.648 -13.179 1.00 83.38 99 ASN A CA 1
ATOM 792 C C . ASN A 1 99 ? 6.582 -12.063 -14.313 1.00 83.38 99 ASN A C 1
ATOM 794 O O . ASN A 1 99 ? 6.689 -12.679 -15.374 1.00 83.38 99 ASN A O 1
ATOM 798 N N . TYR A 1 100 ? 7.210 -10.903 -14.103 1.00 77.06 100 TYR A N 1
ATOM 799 C CA . TYR A 1 100 ? 8.075 -10.289 -15.096 1.00 77.06 100 TYR A CA 1
ATOM 800 C C . TYR A 1 100 ? 9.359 -11.106 -15.298 1.00 77.06 100 TYR A C 1
ATOM 802 O O . TYR A 1 100 ? 10.297 -11.089 -14.490 1.00 77.06 100 TYR A O 1
ATOM 810 N N . THR A 1 101 ? 9.418 -11.819 -16.420 1.00 67.25 101 THR A N 1
ATOM 811 C CA . THR A 1 101 ? 10.610 -12.533 -16.874 1.00 67.25 101 THR A CA 1
ATOM 812 C C . THR A 1 101 ? 11.498 -11.611 -17.699 1.00 67.25 101 THR A C 1
ATOM 814 O O . THR A 1 101 ? 11.086 -11.105 -18.742 1.00 67.25 101 THR A O 1
ATOM 817 N N . PHE A 1 102 ? 12.754 -11.443 -17.281 1.00 64.75 102 PHE A N 1
ATOM 818 C CA . PHE A 1 102 ? 13.767 -10.824 -18.131 1.00 64.75 102 PHE A CA 1
ATOM 819 C C . PHE A 1 102 ? 14.055 -11.748 -19.319 1.00 64.75 102 PHE A C 1
ATOM 821 O O . PHE A 1 102 ? 14.641 -12.816 -19.139 1.00 64.75 102 PHE A O 1
ATOM 828 N N . TYR A 1 103 ? 13.676 -11.341 -20.531 1.00 54.66 103 TYR A N 1
ATOM 829 C CA . TYR A 1 103 ? 14.125 -12.021 -21.745 1.00 54.66 103 TYR A CA 1
ATOM 830 C C . TYR A 1 103 ? 15.620 -11.764 -21.931 1.00 54.66 103 TYR A C 1
ATOM 832 O O . TYR A 1 103 ? 16.041 -10.709 -22.412 1.00 54.66 103 TYR A O 1
ATOM 840 N N . ARG A 1 104 ? 16.432 -12.740 -21.525 1.00 49.91 104 ARG A N 1
ATOM 841 C CA . ARG A 1 104 ? 17.883 -12.741 -21.726 1.00 49.91 104 ARG A CA 1
ATOM 842 C C . ARG A 1 104 ? 18.275 -13.607 -22.922 1.00 49.91 104 ARG A C 1
ATOM 844 O O . ARG A 1 104 ? 19.274 -14.307 -22.857 1.00 49.91 104 ARG A O 1
ATOM 851 N N . ASP A 1 105 ? 17.513 -13.553 -24.005 1.00 43.47 105 ASP A N 1
ATOM 852 C CA . ASP A 1 105 ? 17.820 -14.306 -25.220 1.00 43.47 105 ASP A CA 1
ATOM 853 C C . ASP A 1 105 ? 18.312 -13.355 -26.310 1.00 43.47 105 ASP A C 1
ATOM 855 O O . ASP A 1 105 ? 17.527 -12.903 -27.132 1.00 43.47 105 ASP A O 1
ATOM 859 N N . ASP A 1 106 ? 19.601 -12.999 -26.256 1.00 46.12 106 ASP A N 1
ATOM 860 C CA . ASP A 1 106 ? 20.521 -12.993 -27.410 1.00 46.12 106 ASP A CA 1
ATOM 861 C C . ASP A 1 106 ? 21.915 -12.481 -26.960 1.00 46.12 106 ASP A C 1
ATOM 863 O O . ASP A 1 106 ? 22.054 -11.312 -26.582 1.00 46.12 106 ASP A O 1
ATOM 867 N N . PRO A 1 107 ? 22.988 -13.295 -27.029 1.00 49.75 107 PRO A N 1
ATOM 868 C CA . PRO A 1 107 ? 24.365 -12.837 -26.820 1.00 49.75 107 PRO A CA 1
ATOM 869 C C . PRO A 1 107 ? 24.824 -11.745 -27.807 1.00 49.75 107 PRO A C 1
ATOM 871 O O . PRO A 1 107 ? 25.917 -11.203 -27.638 1.00 49.75 107 PRO A O 1
ATOM 874 N N . ARG A 1 108 ? 24.035 -11.437 -28.849 1.00 51.31 108 ARG A N 1
ATOM 875 C CA . ARG A 1 108 ? 24.356 -10.452 -29.898 1.00 51.31 108 ARG A CA 1
ATOM 876 C C . ARG A 1 108 ? 23.484 -9.183 -29.890 1.00 51.31 108 ARG A C 1
ATOM 878 O O . ARG A 1 108 ? 23.763 -8.288 -30.682 1.00 51.31 108 ARG A O 1
ATOM 885 N N . GLY A 1 109 ? 22.497 -9.057 -28.993 1.00 48.75 109 GLY A N 1
ATOM 886 C CA . GLY A 1 109 ? 21.490 -7.970 -28.983 1.00 48.75 109 GLY A CA 1
ATOM 887 C C . GLY A 1 109 ? 21.437 -7.134 -27.693 1.00 48.75 109 GLY A C 1
ATOM 888 O O . GLY A 1 109 ? 20.362 -6.824 -27.184 1.00 48.75 109 GLY A O 1
ATOM 889 N N . VAL A 1 110 ? 22.595 -6.810 -27.114 1.00 50.41 110 VAL A N 1
ATOM 890 C CA . VAL A 1 110 ? 22.757 -6.480 -25.681 1.00 50.41 110 VAL A CA 1
ATOM 891 C C . VAL A 1 110 ? 22.151 -5.131 -25.230 1.00 50.41 110 VAL A C 1
ATOM 893 O O . VAL A 1 110 ? 21.948 -4.931 -24.037 1.00 50.41 110 VAL A O 1
ATOM 896 N N . THR A 1 111 ? 21.795 -4.202 -26.119 1.00 51.34 111 THR A N 1
ATOM 897 C CA . THR A 1 111 ? 21.366 -2.842 -25.716 1.00 51.34 111 THR A CA 1
ATOM 898 C C . THR A 1 111 ? 19.852 -2.628 -25.629 1.00 51.34 111 THR A C 1
ATOM 900 O O . THR A 1 111 ? 19.389 -1.948 -24.712 1.00 51.34 111 THR A O 1
ATOM 903 N N . GLU A 1 112 ? 19.050 -3.203 -26.528 1.00 47.25 112 GLU A N 1
ATOM 904 C CA . GLU A 1 112 ? 17.615 -2.878 -26.600 1.00 47.25 112 GLU A CA 1
ATOM 905 C C . GLU A 1 112 ? 16.776 -3.621 -25.547 1.00 47.25 112 GLU A C 1
ATOM 907 O O . GLU A 1 112 ? 15.988 -2.981 -24.847 1.00 47.25 112 GLU A O 1
ATOM 912 N N . SER A 1 113 ? 17.001 -4.926 -25.333 1.00 51.09 113 SER A N 1
ATOM 913 C CA . SER A 1 113 ? 16.262 -5.727 -24.330 1.00 51.09 113 SER A CA 1
ATOM 914 C C . SER A 1 113 ? 16.480 -5.234 -22.887 1.00 51.09 113 SER A C 1
ATOM 916 O O . SER A 1 113 ? 15.538 -5.136 -22.089 1.00 51.09 113 SER A O 1
ATOM 918 N N . TYR A 1 114 ? 17.712 -4.817 -22.567 1.00 54.75 114 TYR A N 1
ATOM 919 C CA . TYR A 1 114 ? 18.045 -4.198 -21.280 1.00 54.75 114 TYR A CA 1
ATOM 920 C C . TYR A 1 114 ? 17.326 -2.855 -21.084 1.00 54.75 114 TYR A C 1
ATOM 922 O O . TYR A 1 114 ? 16.843 -2.567 -19.987 1.00 54.75 114 TYR A O 1
ATOM 930 N N . SER A 1 115 ? 17.196 -2.053 -22.147 1.00 59.91 115 SER A N 1
ATOM 931 C CA . SER A 1 115 ? 16.514 -0.755 -22.087 1.00 59.91 115 SER A CA 1
ATOM 932 C C . SER A 1 115 ? 15.002 -0.886 -21.875 1.00 59.91 115 SER A C 1
ATOM 934 O O . SER A 1 115 ? 14.420 -0.097 -21.132 1.00 59.91 115 SER A O 1
ATOM 936 N N . VAL A 1 116 ? 14.366 -1.896 -22.481 1.00 60.75 116 VAL A N 1
ATOM 937 C CA . VAL A 1 116 ? 12.925 -2.150 -22.333 1.00 60.75 116 VAL A CA 1
ATOM 938 C C . VAL A 1 116 ? 12.619 -2.664 -20.931 1.00 60.75 116 VAL A C 1
ATOM 940 O O . VAL A 1 116 ? 11.732 -2.132 -20.275 1.00 60.75 116 VAL A O 1
ATOM 943 N N . SER A 1 117 ? 13.403 -3.619 -20.424 1.00 65.69 117 SER A N 1
ATOM 944 C CA . SER A 1 117 ? 13.185 -4.154 -19.074 1.00 65.69 117 SER A CA 1
ATOM 945 C C . SER A 1 117 ? 13.366 -3.109 -17.977 1.00 65.69 117 SER A C 1
ATOM 947 O O . SER A 1 117 ? 12.608 -3.096 -17.009 1.00 65.69 117 SER A O 1
ATOM 949 N N . ARG A 1 118 ? 14.326 -2.193 -18.149 1.00 66.81 118 ARG A N 1
ATOM 950 C CA . ARG A 1 118 ? 14.509 -1.063 -17.234 1.00 66.81 118 ARG A CA 1
ATOM 951 C C . ARG A 1 118 ? 13.315 -0.108 -17.270 1.00 66.81 118 ARG A C 1
ATOM 953 O O . ARG A 1 118 ? 12.774 0.202 -16.218 1.00 66.81 118 ARG A O 1
ATOM 960 N N . LYS A 1 119 ? 12.836 0.259 -18.465 1.00 69.69 119 LYS A N 1
ATOM 961 C CA . LYS A 1 119 ? 11.633 1.095 -18.625 1.00 69.69 119 LYS A CA 1
ATOM 962 C C . LYS A 1 119 ? 10.391 0.469 -17.987 1.00 69.69 119 LYS A C 1
ATOM 964 O O . LYS A 1 119 ? 9.596 1.197 -17.405 1.00 69.69 119 LYS A O 1
ATOM 969 N N . THR A 1 120 ? 10.227 -0.851 -18.068 1.00 73.75 120 THR A N 1
ATOM 970 C CA . THR A 1 120 ? 9.099 -1.546 -17.428 1.00 73.75 120 THR A CA 1
ATOM 971 C C . THR A 1 120 ? 9.170 -1.466 -15.903 1.00 73.75 120 THR A C 1
ATOM 973 O O . THR A 1 120 ? 8.163 -1.181 -15.258 1.00 73.75 120 THR A O 1
ATOM 976 N N . LEU A 1 121 ? 10.350 -1.668 -15.309 1.00 74.06 121 LEU A N 1
ATOM 977 C CA . LEU A 1 121 ? 10.525 -1.521 -13.859 1.00 74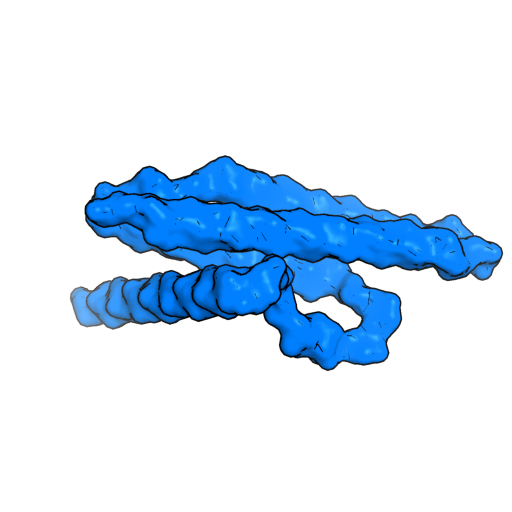.06 121 LEU A CA 1
ATOM 978 C C . LEU A 1 121 ? 10.339 -0.071 -13.405 1.00 74.06 121 LEU A C 1
ATOM 980 O O . LEU A 1 121 ? 9.691 0.160 -12.387 1.00 74.06 121 LEU A O 1
ATOM 984 N N . ASP A 1 122 ? 10.824 0.895 -14.188 1.00 74.69 122 ASP A N 1
ATOM 985 C CA . ASP A 1 122 ? 10.580 2.316 -13.937 1.00 74.69 122 ASP A CA 1
ATOM 986 C C . ASP A 1 122 ? 9.071 2.613 -13.964 1.00 74.69 122 ASP A C 1
ATOM 988 O O . ASP A 1 122 ? 8.551 3.275 -13.071 1.00 74.69 122 ASP A O 1
ATOM 992 N N . GLN A 1 123 ? 8.326 2.072 -14.933 1.00 77.94 123 GLN A N 1
ATOM 993 C CA . GLN A 1 123 ? 6.864 2.204 -14.977 1.00 77.94 123 GLN A CA 1
ATOM 994 C C . GLN A 1 123 ? 6.181 1.586 -13.752 1.00 77.94 123 GLN A C 1
ATOM 996 O O . GLN A 1 123 ? 5.267 2.198 -13.202 1.00 77.94 123 GLN A O 1
ATOM 1001 N N . CYS A 1 124 ? 6.630 0.414 -13.295 1.00 80.94 124 CYS A N 1
ATOM 1002 C CA . CYS A 1 124 ? 6.098 -0.216 -12.085 1.00 80.94 124 CYS A CA 1
ATOM 1003 C C . CYS A 1 124 ? 6.371 0.639 -10.836 1.00 80.94 124 CYS A C 1
ATOM 1005 O O . CYS A 1 124 ? 5.498 0.776 -9.983 1.00 80.94 124 CYS A O 1
ATOM 1007 N N . LEU A 1 125 ? 7.549 1.265 -10.748 1.00 78.50 125 LEU A N 1
ATOM 1008 C CA . LEU A 1 125 ? 7.885 2.220 -9.688 1.00 78.50 125 LEU A CA 1
ATOM 1009 C C . LEU A 1 125 ? 6.965 3.446 -9.710 1.00 78.50 125 LEU A C 1
ATOM 1011 O O . LEU A 1 125 ? 6.432 3.831 -8.672 1.00 78.50 125 LEU A O 1
ATOM 1015 N N . TRP A 1 126 ? 6.726 4.026 -10.888 1.00 79.75 126 TRP A N 1
ATOM 1016 C CA . TRP A 1 126 ? 5.784 5.139 -11.049 1.00 79.75 126 TRP A CA 1
ATOM 1017 C C . TRP A 1 126 ? 4.355 4.755 -10.652 1.00 79.75 126 TRP A C 1
ATOM 1019 O O . TRP A 1 126 ? 3.657 5.536 -10.006 1.00 79.75 126 TRP A O 1
ATOM 1029 N N . GLN A 1 127 ? 3.909 3.552 -11.020 1.00 83.44 127 GLN A N 1
ATOM 1030 C CA . GLN A 1 127 ? 2.598 3.041 -10.619 1.00 83.44 127 GLN A CA 1
ATOM 1031 C C . GLN A 1 127 ? 2.510 2.839 -9.105 1.00 83.44 127 GLN A C 1
ATOM 1033 O O . GLN A 1 127 ? 1.496 3.207 -8.514 1.00 83.44 127 GLN A O 1
ATOM 1038 N N . LEU A 1 128 ? 3.563 2.306 -8.479 1.00 84.25 128 LEU A N 1
ATOM 1039 C CA . LEU A 1 128 ? 3.643 2.167 -7.027 1.00 84.25 128 LEU A 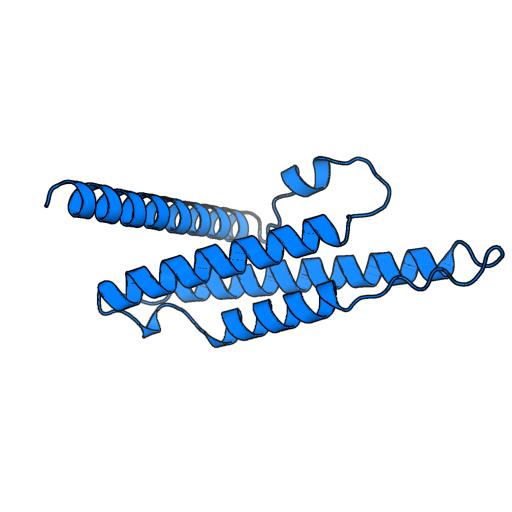CA 1
ATOM 1040 C C . LEU A 1 128 ? 3.523 3.532 -6.338 1.00 84.25 128 LEU A C 1
ATOM 1042 O O . LEU A 1 128 ? 2.660 3.693 -5.480 1.00 84.25 128 LEU A O 1
ATOM 1046 N N . ASP A 1 129 ? 4.322 4.521 -6.746 1.00 81.12 129 ASP A N 1
ATOM 1047 C CA . ASP A 1 129 ? 4.275 5.877 -6.177 1.00 81.12 129 ASP A CA 1
ATOM 1048 C C . ASP A 1 129 ? 2.883 6.499 -6.291 1.00 81.12 129 ASP A C 1
ATOM 1050 O O . ASP A 1 129 ? 2.319 6.990 -5.312 1.00 81.12 129 ASP A O 1
ATOM 1054 N N . PHE A 1 130 ? 2.279 6.393 -7.475 1.00 84.19 130 PHE A N 1
ATOM 1055 C CA . PHE A 1 130 ? 0.940 6.906 -7.718 1.00 84.19 130 PHE A CA 1
ATOM 1056 C C . PHE A 1 130 ? -0.105 6.253 -6.803 1.00 84.19 130 PHE A C 1
ATOM 1058 O O . PHE A 1 130 ? -0.927 6.954 -6.209 1.00 84.19 130 PHE A O 1
ATOM 1065 N N . LEU A 1 131 ? -0.069 4.925 -6.656 1.00 86.50 131 LEU A N 1
ATOM 1066 C CA . LEU A 1 131 ? -0.983 4.190 -5.778 1.00 86.50 131 LEU A CA 1
ATOM 1067 C C . LEU A 1 131 ? -0.792 4.580 -4.308 1.00 86.50 131 LEU A C 1
ATOM 1069 O O . LEU A 1 131 ? -1.777 4.793 -3.602 1.00 86.50 131 LEU A O 1
ATOM 1073 N N . LEU A 1 132 ? 0.453 4.732 -3.851 1.00 84.94 132 LEU A N 1
ATOM 1074 C CA . LEU A 1 132 ? 0.756 5.141 -2.477 1.00 84.94 132 LEU A CA 1
ATOM 1075 C C . LEU A 1 132 ? 0.326 6.583 -2.195 1.00 84.94 132 LEU A C 1
ATOM 1077 O O . LEU A 1 132 ? -0.231 6.858 -1.129 1.00 84.94 132 LEU A O 1
ATOM 1081 N N . ALA A 1 133 ? 0.519 7.496 -3.147 1.00 81.94 133 ALA A N 1
ATOM 1082 C CA . ALA A 1 133 ? 0.058 8.876 -3.039 1.00 81.94 133 ALA A CA 1
ATOM 1083 C C . ALA A 1 133 ? -1.477 8.954 -2.997 1.00 81.94 133 ALA A C 1
ATOM 1085 O O . ALA A 1 133 ? -2.039 9.673 -2.161 1.00 81.94 133 ALA A O 1
ATOM 1086 N N . GLN A 1 134 ? -2.164 8.180 -3.849 1.00 84.38 134 GLN A N 1
ATOM 1087 C CA . GLN A 1 134 ? -3.624 8.054 -3.819 1.00 84.38 134 GLN A CA 1
ATOM 1088 C C . GLN A 1 134 ? -4.104 7.522 -2.470 1.00 84.38 134 GLN A C 1
ATOM 1090 O O . GLN A 1 134 ? -4.961 8.152 -1.847 1.00 84.38 134 GLN A O 1
ATOM 1095 N N . PHE A 1 135 ? -3.516 6.419 -1.995 1.00 85.69 135 PHE A N 1
ATOM 1096 C CA . PHE A 1 135 ? -3.880 5.805 -0.721 1.00 85.69 135 PHE A CA 1
ATOM 1097 C C . PHE A 1 135 ? -3.713 6.788 0.428 1.00 85.69 135 PHE A C 1
ATOM 1099 O O . PHE A 1 135 ? -4.648 7.037 1.183 1.00 85.69 135 PHE A O 1
ATOM 1106 N N . THR A 1 136 ? -2.536 7.397 0.522 1.00 84.31 136 THR A N 1
ATOM 1107 C CA . THR A 1 136 ? -2.200 8.324 1.598 1.00 84.31 136 THR A CA 1
ATOM 1108 C C . THR A 1 136 ? -3.132 9.534 1.597 1.00 84.31 136 THR A C 1
ATOM 1110 O O . THR A 1 136 ? -3.651 9.928 2.641 1.00 84.31 136 THR A O 1
ATOM 1113 N N . THR A 1 137 ? -3.410 10.093 0.419 1.00 84.06 137 THR A N 1
ATOM 1114 C CA . THR A 1 137 ? -4.335 11.222 0.271 1.00 84.06 137 THR A CA 1
ATOM 1115 C C . THR A 1 137 ? -5.755 10.841 0.681 1.00 84.06 137 THR A C 1
ATOM 1117 O O . THR A 1 137 ? -6.392 11.590 1.421 1.00 84.06 137 THR A O 1
ATOM 1120 N N . ALA A 1 138 ? -6.257 9.693 0.221 1.00 85.12 138 ALA A N 1
ATOM 1121 C CA . ALA A 1 138 ? -7.593 9.212 0.558 1.00 85.12 138 ALA A CA 1
ATOM 1122 C C . ALA A 1 138 ? -7.716 8.924 2.060 1.00 85.12 138 ALA A C 1
ATOM 1124 O O . ALA A 1 138 ? -8.641 9.410 2.706 1.00 85.12 138 ALA A O 1
ATOM 1125 N N . PHE A 1 139 ? -6.738 8.221 2.630 1.00 85.81 139 PHE A N 1
ATOM 1126 C CA . PHE A 1 139 ? -6.709 7.848 4.040 1.00 85.81 139 PHE A CA 1
ATOM 1127 C C . PHE A 1 139 ? -6.647 9.071 4.968 1.00 85.81 139 PHE A C 1
ATOM 1129 O O . PHE A 1 139 ? -7.411 9.147 5.931 1.00 85.81 139 PHE A O 1
ATOM 1136 N N . ILE A 1 140 ? -5.800 10.063 4.662 1.00 83.88 140 ILE A N 1
ATOM 1137 C CA . ILE A 1 140 ? -5.681 11.300 5.458 1.00 83.88 140 ILE A CA 1
ATOM 1138 C C . ILE A 1 140 ? -6.919 12.192 5.306 1.00 83.88 140 ILE A C 1
ATOM 1140 O O . ILE A 1 140 ? -7.348 12.814 6.276 1.00 83.88 140 ILE A O 1
ATOM 1144 N N . ASN A 1 141 ? -7.490 12.282 4.102 1.00 81.50 141 ASN A N 1
ATOM 1145 C CA . ASN A 1 141 ? -8.658 13.132 3.853 1.00 81.50 141 ASN A CA 1
ATOM 1146 C C . ASN A 1 141 ? -9.988 12.454 4.218 1.00 81.50 141 ASN A C 1
ATOM 1148 O O . ASN A 1 141 ? -11.018 13.135 4.246 1.00 81.50 141 ASN A O 1
ATOM 1152 N N . SER A 1 142 ? -9.990 11.144 4.493 1.00 74.81 142 SER A N 1
ATOM 1153 C CA . SER A 1 142 ? -11.143 10.448 5.065 1.00 74.81 142 SER A CA 1
ATOM 1154 C C . SER A 1 142 ? -11.430 11.054 6.445 1.00 74.81 142 SER A C 1
ATOM 1156 O O . SER A 1 142 ? -10.650 10.913 7.386 1.00 74.81 142 SER A O 1
ATOM 1158 N N . LYS A 1 143 ? -12.498 11.856 6.532 1.00 54.12 143 LYS A N 1
ATOM 1159 C CA . LYS A 1 143 ? -12.857 12.592 7.750 1.00 54.12 143 LYS A CA 1
ATOM 1160 C C . LYS A 1 143 ? -13.244 11.616 8.866 1.00 54.12 143 LYS A C 1
ATOM 1162 O O . LYS A 1 143 ? -13.988 10.672 8.608 1.00 54.12 143 LYS A O 1
ATOM 1167 N N . VAL A 1 144 ? -12.778 11.907 10.083 1.00 54.56 144 VAL A N 1
ATOM 1168 C CA . VAL A 1 144 ? -13.413 11.479 11.343 1.00 54.56 144 VAL A CA 1
ATOM 1169 C C . VAL A 1 144 ? -14.650 12.338 11.582 1.00 54.56 144 VAL A C 1
ATOM 1171 O O . VAL A 1 144 ? -14.565 13.560 11.306 1.00 54.56 144 VAL A O 1
#

Organism: Tetranychus urticae (NCBI:txid32264)

Sequence (144 aa):
MESNKAQINDVYKAYARIVDSMFEVYKVQKVTGVGYINTDYLNVNGRDSFPREELQAMIDAYIGDIEMIRKCEVSLGHPDRVDMEIVDRLKSLSNDVRNYTFYRDDPRGVTESYSVSRKTLDQCLWQLDFLLAQFTTAFINSKV

Secondary structure (DSSP, 8-state):
-HHHHHHHHHHHHHHHHHHHHHHHHHHHHHHHSS----HHHHTS---SS--HHHHHHHHHHHHHHHHHHHHHHHHTT-GGGS-HHHHHHHHHHHHHHHH-------TT-TTHHHHHHHHHHHHHHHHHHHHHHHHHHHHHHS--

pLDDT: mean 74.61, std 16.61, range [34.53, 93.88]

Foldseek 3Di:
DVVVVVVVVVLVVLLVVLLVVLVVQLVVCVVVVDLDDPCVVVPPDPDPADDLVVLLVVLVVVLVSLVSNQVVCVVVVRNPLFDVVLSVVSVVLSVVSVPDDQPPPDPPPPPPSVVVSRVVVVVSVVSSSVSSNVRSVSNVPVDD

Radius of gyration: 18.24 Å; chains: 1; bounding box: 40×35×61 Å